Protein 6V4M (pdb70)

Sequence (163 aa):
WDNELSGIQNTSVSLAADYVYMRLATEGFVFGIRSSVRAPIRLCDAMFLMCDLFERKFHDRYIIAPLKNACLGISAKDMDMRMFFSSALDSVFSSGISWSRIVAMYAFAGSVALACARRQGRRQTVIAIPEWIMLYMRRAIAPWIHANGGWDSFIKFSQDVLNGNH

B-factor: mean 21.16, std 11.35, range [8.87, 99.44]

Foldseek 3Di:
DDDQLVVLLQQQLLLLQLQLQVLCVVVPNHPVPDPDRRHPPLLNVLLNVLLVCCVVPVCVPAQVQLVVLCPPAALVRDDLVSLLSSLCVPCVVHDDLSNVSNSSSNLNVSLNRNVVVVVVVRNNCSSVSRSVSCVPPVSVVCVVQPHVVVSSVVSCVVVVPDD

InterPro domains:
  IPR002475 Bcl2-like [PS50062] (88-155)
  IPR020726 Apoptosis regulator, Bcl-2, BH2 motif, conserved site [PS01258] (146-157)
  IPR026298 Bcl-2 family [PR01862] (88-100)
  IPR026298 Bcl-2 family [PR01862] (101-129)
  IPR026298 Bcl-2 family [PR01862] (130-154)
  IPR026298 Bcl-2 family [PTHR11256] (14-162)
  IPR026298 Bcl-2 family [cd06845] (20-159)
  IPR036834 Bcl-2-like superfamily [G3DSA:1.10.437.10] (8-192)
  IPR036834 Bcl-2-like superfamily [SSF56854] (11-161)
  IPR046371 Bcl-2, Bcl-2 homology region 1-3 [PF00452] (55-153)
  IPR046371 Bcl-2, Bcl-2 homology region 1-3 [SM00337] (52-153)

Radius of gyration: 14.79 Å; Cα contacts (8 Å, |Δi|>4): 168; chains: 1; bounding box: 36×37×33 Å

Nearest PDB structures (foldseek):
  6v4m-assembly1_A  TM=1.006E+00  e=7.763E-24  Trichuris suis
  4k5b-assembly1_D  TM=8.483E-01  e=5.745E-06  Bos taurus
  6yld-assembly1_A  TM=7.949E-01  e=3.720E-05  Trichoplax sp. H2
  5wdd-assembly1_A  TM=8.354E-01  e=1.067E-04  Gallus gallus
  8gsv-assembly1_S  TM=7.320E-01  e=1.565E-04  Homo sapiens

Organism: NCBI:txid68888

Secondary structure (DSSP, 8-state):
---HHHHHHHHHHHHHHHHHHHHHHHTT------SS--S-HHHHHHHHHHHHHHHHHSIIIIIHHHHHHTTT--GGG--HHHHHHHHHHHHTT---HHHHHHHHHHHHHHHHHHHHTT-HHHHHHHHHHHHHHHTTTHHHHHHHTTHHHHHHHHHHHHHHT--

Structure (mmCIF, N/CA/C/O backbone):
data_6V4M
#
_entry.id   6V4M
#
_cell.length_a   55.248
_cell.length_b   55.248
_cell.length_c   111.249
_cell.angle_alpha   90.000
_cell.angle_beta   90.000
_cell.angle_gamma   90.000
#
_symmetry.space_group_name_H-M   'P 41 21 2'
#
loop_
_entity.id
_entity.type
_entity.pdbx_description
1 polymer BCL-2
2 non-polymer 'CHLORIDE ION'
3 non-polymer 'SULFATE ION'
4 water water
#
loop_
_atom_site.group_PDB
_atom_site.id
_atom_site.type_symbol
_atom_site.label_atom_id
_atom_site.label_alt_id
_atom_site.label_comp_id
_atom_site.label_asym_id
_atom_site.label_entity_id
_atom_site.label_seq_id
_atom_site.pdbx_PDB_ins_code
_atom_site.Cartn_x
_atom_site.Cartn_y
_atom_site.Cartn_z
_atom_site.occupancy
_atom_site.B_iso_or_equiv
_atom_site.auth_seq_id
_atom_site.auth_comp_id
_atom_site.auth_asym_id
_atom_site.auth_atom_id
_atom_site.pdbx_PDB_model_num
ATOM 1 N N . TRP A 1 8 ? 16.614 1.285 53.377 1.00 50.49 6 TRP A N 1
ATOM 2 C CA . TRP A 1 8 ? 17.109 2.657 53.359 1.00 46.24 6 TRP A CA 1
ATOM 3 C C . TRP A 1 8 ? 18.080 2.877 52.205 1.00 39.60 6 TRP A C 1
ATOM 4 O O . TRP A 1 8 ? 19.123 2.232 52.123 1.00 41.15 6 TRP A O 1
ATOM 15 N N . ASP A 1 9 ? 17.731 3.799 51.316 1.00 34.94 7 ASP A N 1
ATOM 16 C CA . ASP A 1 9 ? 18.611 4.183 50.222 1.00 38.34 7 ASP A CA 1
ATOM 17 C C . ASP A 1 9 ? 19.448 5.368 50.686 1.00 34.93 7 ASP A C 1
ATOM 18 O O . ASP A 1 9 ? 18.918 6.449 50.956 1.00 41.27 7 ASP A O 1
ATOM 23 N N . ASN A 1 10 ? 20.747 5.146 50.822 1.00 22.09 8 ASN A N 1
ATOM 24 C CA . ASN A 1 10 ? 21.696 6.186 51.165 1.00 20.62 8 ASN A CA 1
ATOM 25 C C . ASN A 1 10 ? 22.845 6.113 50.167 1.00 18.39 8 ASN A C 1
ATOM 26 O O . ASN A 1 10 ? 22.918 5.200 49.336 1.00 16.95 8 ASN A O 1
ATOM 31 N N . GLU A 1 11 ? 23.761 7.081 50.240 1.00 18.25 9 GLU A N 1
ATOM 32 C CA . GLU A 1 11 ? 24.750 7.177 49.169 1.00 17.74 9 GLU A CA 1
ATOM 33 C C . GLU A 1 11 ? 25.729 6.009 49.177 1.00 17.47 9 GLU A C 1
ATOM 34 O O . GLU A 1 11 ? 26.234 5.633 48.116 1.00 15.87 9 GLU A O 1
ATOM 40 N N . LEU A 1 12 ? 26.014 5.422 50.345 1.00 15.07 10 LEU A N 1
ATOM 41 C CA . LEU A 1 12 ? 26.897 4.262 50.379 1.00 13.66 10 LEU A CA 1
ATOM 42 C C . LEU A 1 12 ? 26.210 3.023 49.830 1.00 17.93 10 LEU A C 1
ATOM 43 O O . LEU A 1 12 ? 26.814 2.272 49.060 1.00 15.50 10 LEU A O 1
ATOM 48 N N . SER A 1 13 ? 24.955 2.779 50.219 1.00 17.74 11 SER A N 1
ATOM 49 C CA . SER A 1 13 ? 24.235 1.649 49.641 1.00 20.36 11 SER A CA 1
ATOM 50 C C . SER A 1 13 ? 24.079 1.818 48.136 1.00 22.80 11 SER A C 1
ATOM 51 O O . SER A 1 13 ? 24.131 0.829 47.391 1.00 22.13 11 SER A O 1
ATOM 54 N N . GLY A 1 14 ? 23.913 3.061 47.673 1.00 19.24 12 GLY A N 1
ATOM 55 C CA . GLY A 1 14 ? 23.866 3.305 46.240 1.00 18.68 12 GLY A CA 1
ATOM 56 C C . GLY A 1 14 ? 25.168 2.941 45.555 1.00 18.05 12 GLY A C 1
ATOM 57 O O . GLY A 1 14 ? 25.172 2.288 44.506 1.00 16.46 12 GLY A O 1
ATOM 58 N N . ILE A 1 15 ? 26.293 3.366 46.138 1.00 16.17 13 ILE A N 1
ATOM 59 C CA . ILE A 1 15 ? 27.606 3.005 45.600 1.00 13.39 13 ILE A CA 1
ATOM 60 C C . ILE A 1 15 ? 27.764 1.490 45.558 1.00 19.50 13 ILE A C 1
ATOM 61 O O . ILE A 1 15 ? 28.265 0.926 44.573 1.00 14.68 13 ILE A O 1
ATOM 66 N N . GLN A 1 16 ? 27.331 0.803 46.622 1.00 17.05 14 GLN A N 1
ATOM 67 C CA . GLN A 1 16 ? 27.451 -0.656 46.666 1.00 18.60 14 GLN A CA 1
ATOM 68 C C . GLN A 1 16 ? 26.588 -1.322 45.595 1.00 15.22 14 GLN A C 1
ATOM 69 O O . GLN A 1 16 ? 27.042 -2.251 44.911 1.00 14.18 14 GLN A O 1
ATOM 72 N N . ASN A 1 17 ? 25.348 -0.859 45.415 1.00 14.87 15 ASN A N 1
ATOM 73 C CA . ASN A 1 17 ? 24.512 -1.436 44.362 1.00 18.80 15 ASN A CA 1
ATOM 74 C C . ASN A 1 17 ? 25.137 -1.220 42.989 1.00 18.33 15 ASN A C 1
ATOM 75 O O . ASN A 1 17 ? 25.134 -2.124 42.144 1.00 16.28 15 ASN A O 1
ATOM 80 N N . THR A 1 18 ? 25.688 -0.028 42.751 1.00 12.87 16 THR A N 1
ATOM 81 C CA . THR A 1 18 ? 26.333 0.235 41.472 1.00 14.98 16 THR A CA 1
ATOM 82 C C . THR A 1 18 ? 27.561 -0.648 41.289 1.00 14.52 16 THR A C 1
ATOM 83 O O . THR A 1 18 ? 27.796 -1.180 40.197 1.00 12.61 16 THR A O 1
ATOM 87 N N . SER A 1 19 ? 28.352 -0.824 42.350 1.00 12.09 17 SER A N 1
ATOM 88 C CA . SER A 1 19 ? 29.573 -1.613 42.234 1.00 11.30 17 SER A CA 1
ATOM 89 C C . SER A 1 19 ? 29.272 -3.051 41.853 1.00 13.17 17 SER A C 1
ATOM 90 O O . SER A 1 19 ? 30.007 -3.650 41.057 1.00 11.87 17 SER A O 1
ATOM 95 N N . VAL A 1 20 ? 28.215 -3.636 42.429 1.00 12.20 18 VAL A N 1
ATOM 96 C CA . VAL A 1 20 ? 27.948 -5.040 42.122 1.00 11.70 18 VAL A CA 1
ATOM 97 C C . VAL A 1 20 ? 27.254 -5.188 40.762 1.00 11.72 18 VAL A C 1
ATOM 98 O O . VAL A 1 20 ? 27.503 -6.171 40.054 1.00 11.67 18 VAL A O 1
ATOM 102 N N . SER A 1 21 ? 26.401 -4.232 40.369 1.00 10.82 19 SER A N 1
ATOM 103 C CA . SER A 1 21 ? 25.845 -4.235 39.012 1.00 11.35 19 SER A CA 1
ATOM 104 C C . SER A 1 21 ? 26.960 -4.167 37.988 1.00 12.60 19 SER A C 1
ATOM 105 O O . SER A 1 21 ? 26.973 -4.902 36.988 1.00 11.94 19 SER A O 1
ATOM 108 N N . LEU A 1 22 ? 27.910 -3.274 38.232 1.00 12.35 20 LEU A N 1
ATOM 109 C CA . LEU A 1 22 ? 29.048 -3.120 37.343 1.00 11.63 20 LEU A CA 1
ATOM 110 C C . LEU A 1 22 ? 29.911 -4.375 37.325 1.00 10.39 20 LEU A C 1
ATOM 111 O O . LEU A 1 22 ? 30.421 -4.767 36.265 1.00 11.47 20 LEU A O 1
ATOM 116 N N . ALA A 1 23 ? 30.100 -5.009 38.490 1.00 10.14 21 ALA A N 1
ATOM 117 C CA . ALA A 1 23 ? 30.906 -6.220 38.544 1.00 9.89 21 ALA A CA 1
ATOM 118 C C . ALA A 1 23 ? 30.255 -7.340 37.747 1.00 10.84 21 ALA A C 1
ATOM 119 O O . ALA A 1 23 ? 30.945 -8.095 37.049 1.00 11.20 21 ALA A O 1
ATOM 121 N N . ALA A 1 24 ? 28.925 -7.449 37.824 1.00 9.77 22 ALA A N 1
ATOM 1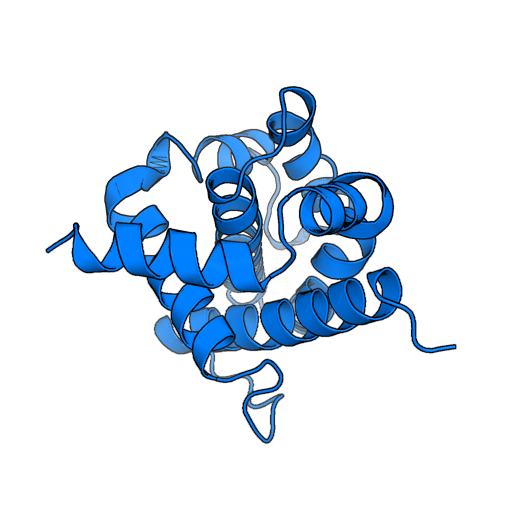22 C CA . ALA A 1 24 ? 28.225 -8.441 37.009 1.00 10.72 22 ALA A CA 1
ATOM 123 C C . ALA A 1 24 ? 28.389 -8.143 35.523 1.00 12.52 22 ALA A C 1
ATOM 124 O O . ALA A 1 24 ? 28.768 -9.029 34.754 1.00 11.82 22 ALA A O 1
ATOM 126 N N . ASP A 1 25 ? 28.108 -6.900 35.099 1.00 9.92 23 ASP A N 1
ATOM 127 C CA . ASP A 1 25 ? 28.304 -6.545 33.691 1.00 10.27 23 ASP A CA 1
ATOM 128 C C . ASP A 1 25 ? 29.720 -6.879 33.249 1.00 11.71 23 ASP A C 1
ATOM 129 O O . ASP A 1 25 ? 29.927 -7.514 32.206 1.00 11.22 23 ASP A O 1
ATOM 134 N N . TYR A 1 26 ? 30.720 -6.451 34.029 1.00 10.86 24 TYR A N 1
ATOM 135 C CA . TYR A 1 26 ? 32.091 -6.594 33.553 1.00 10.36 24 TYR A CA 1
ATOM 136 C C . TYR A 1 26 ? 32.492 -8.068 33.456 1.00 10.91 24 TYR A C 1
ATOM 137 O O . TYR A 1 26 ? 33.091 -8.493 32.457 1.00 10.52 24 TYR A O 1
ATOM 146 N N . VAL A 1 27 ? 32.163 -8.870 34.473 1.00 9.72 25 VAL A N 1
ATOM 147 C CA . VAL A 1 27 ? 32.554 -10.281 34.444 1.00 10.89 25 VAL A CA 1
ATOM 148 C C . VAL A 1 27 ? 31.969 -10.970 33.210 1.00 11.88 25 VAL A C 1
ATOM 149 O O . VAL A 1 27 ? 32.683 -11.656 32.465 1.00 13.39 25 VAL A O 1
ATOM 153 N N . TYR A 1 28 ? 30.676 -10.743 32.932 1.00 9.93 26 TYR A N 1
ATOM 154 C CA . TYR A 1 28 ? 30.056 -11.421 31.793 1.00 12.06 26 TYR A CA 1
ATOM 155 C C . TYR A 1 28 ? 30.536 -10.869 30.452 1.00 11.90 26 TYR A C 1
ATOM 156 O O . TYR A 1 28 ? 30.692 -11.641 29.498 1.00 11.36 26 TYR A O 1
ATOM 165 N N . MET A 1 29 ? 30.836 -9.568 30.373 1.00 11.66 27 MET A N 1
ATOM 166 C CA . MET A 1 29 ? 31.419 -9.022 29.148 1.00 11.06 27 MET A CA 1
ATOM 167 C C . MET A 1 29 ? 32.806 -9.592 28.898 1.00 11.16 27 MET A C 1
ATOM 168 O O . MET A 1 29 ? 33.120 -10.011 27.776 1.00 12.58 27 MET A O 1
ATOM 173 N N . ARG A 1 30 ? 33.661 -9.583 29.926 1.00 10.93 28 ARG A N 1
ATOM 174 C CA . ARG A 1 30 ? 35.001 -10.149 29.784 1.00 10.60 28 ARG A CA 1
ATOM 175 C C . ARG A 1 30 ? 34.938 -11.605 29.351 1.00 11.15 28 ARG A C 1
ATOM 176 O O . ARG A 1 30 ? 35.693 -12.040 28.471 1.00 12.11 28 ARG A O 1
ATOM 184 N N . LEU A 1 31 ? 34.057 -12.386 29.982 1.00 11.08 29 LEU A N 1
ATOM 185 C CA . LEU A 1 31 ? 33.918 -13.783 29.588 1.00 11.73 29 LEU A CA 1
ATOM 186 C C . LEU A 1 31 ? 33.544 -13.897 28.116 1.00 12.67 29 LEU A C 1
ATOM 187 O O . LEU A 1 31 ? 34.085 -14.744 27.392 1.00 14.79 29 LEU A O 1
ATOM 192 N N . ALA A 1 32 ? 32.628 -13.037 27.656 1.00 12.21 30 ALA A N 1
ATOM 193 C CA . ALA A 1 32 ? 32.203 -13.065 26.260 1.00 13.30 30 ALA A CA 1
ATOM 194 C C . ALA A 1 32 ? 33.343 -12.756 25.293 1.00 14.35 30 ALA A C 1
ATOM 195 O O . ALA A 1 32 ? 33.345 -13.275 24.167 1.00 16.48 30 ALA A O 1
ATOM 197 N N . THR A 1 33 ? 34.313 -11.920 25.689 1.00 12.89 31 THR A N 1
ATOM 198 C CA . THR A 1 33 ? 35.413 -11.611 24.772 1.00 13.94 31 THR A CA 1
ATOM 199 C C . THR A 1 33 ? 36.241 -12.841 24.441 1.00 18.09 31 THR A C 1
ATOM 200 O O . THR A 1 33 ? 36.960 -12.841 23.432 1.00 20.23 31 THR A O 1
ATOM 204 N N . GLU A 1 34 ? 36.175 -13.877 25.273 1.00 17.55 32 GLU A N 1
ATOM 205 C CA . GLU A 1 34 ? 36.886 -15.119 25.011 1.00 19.39 32 GLU A CA 1
ATOM 206 C C . GLU A 1 34 ? 35.938 -16.245 24.612 1.00 23.18 32 GLU A C 1
ATOM 207 O O . GLU A 1 34 ? 36.356 -17.408 24.545 1.00 28.43 32 GLU A O 1
ATOM 213 N N . GLY A 1 35 ? 34.681 -15.924 24.322 1.00 19.23 33 GLY A N 1
ATOM 214 C CA . GLY A 1 35 ? 33.749 -16.908 23.817 1.00 26.25 33 GLY A CA 1
ATOM 215 C C . GLY A 1 35 ? 32.929 -17.638 24.861 1.00 26.02 33 GLY A C 1
ATOM 216 O O . GLY A 1 35 ? 32.117 -18.501 24.489 1.00 26.78 33 GLY A O 1
ATOM 217 N N . PHE A 1 36 ? 33.118 -17.334 26.145 1.00 18.78 34 PHE A N 1
ATOM 218 C CA . PHE A 1 36 ? 32.285 -17.879 27.218 1.00 18.17 34 PHE A CA 1
ATOM 219 C C . PHE A 1 36 ? 31.066 -16.980 27.356 1.00 17.35 34 PHE A C 1
ATOM 220 O O . PHE A 1 36 ? 31.134 -15.910 27.958 1.00 19.18 34 PHE A O 1
ATOM 228 N N . VAL A 1 37 ? 29.950 -17.416 26.799 1.00 15.21 35 VAL A N 1
ATOM 229 C CA . VAL A 1 37 ? 28.729 -16.628 26.751 1.00 14.47 35 VAL A CA 1
ATOM 230 C C . VAL A 1 37 ? 27.762 -17.231 27.762 1.00 14.55 35 VAL A C 1
ATOM 231 O O . VAL A 1 37 ? 27.044 -18.186 27.450 1.00 17.25 35 VAL A O 1
ATOM 235 N N . PHE A 1 38 ? 27.747 -16.673 28.977 1.00 16.70 36 PHE A N 1
ATOM 236 C CA . PHE A 1 38 ? 26.956 -17.258 30.060 1.00 15.15 36 PHE A CA 1
ATOM 237 C C . PHE A 1 38 ? 25.471 -16.938 29.947 1.00 20.19 36 PHE A C 1
ATOM 238 O O . PHE A 1 38 ? 24.640 -17.719 30.422 1.00 20.27 36 PHE A O 1
ATOM 246 N N . GLY A 1 39 ? 25.114 -15.815 29.328 1.00 17.51 37 GLY A N 1
ATOM 247 C CA . GLY A 1 39 ? 23.715 -15.465 29.178 1.00 15.98 37 GLY A CA 1
ATOM 248 C C . GLY A 1 39 ? 22.981 -15.236 30.483 1.00 18.34 37 GLY A C 1
ATOM 249 O O . GLY A 1 39 ? 21.778 -15.495 30.563 1.00 26.20 37 GLY A O 1
ATOM 250 N N . ILE A 1 40 ? 23.677 -14.754 31.509 1.00 18.43 38 ILE A N 1
ATOM 251 C CA . ILE A 1 40 ? 23.044 -14.560 32.813 1.00 15.86 38 ILE A CA 1
ATOM 252 C C . ILE A 1 40 ? 22.141 -13.331 32.800 1.00 24.43 38 ILE A C 1
ATOM 253 O O . ILE A 1 40 ? 21.049 -13.340 33.385 1.00 28.80 38 ILE A O 1
ATOM 258 N N . ARG A 1 41 ? 22.569 -12.264 32.133 1.00 17.54 39 ARG A N 1
ATOM 259 C CA . ARG A 1 41 ? 21.868 -10.985 32.170 1.00 15.24 39 ARG A CA 1
ATOM 260 C C . ARG A 1 41 ? 20.851 -10.877 31.047 1.00 18.06 39 ARG A C 1
ATOM 261 O O . ARG A 1 41 ? 21.069 -11.391 29.946 1.00 18.42 39 ARG A O 1
ATOM 269 N N . SER A 1 42 ? 19.732 -10.208 31.340 1.00 22.52 40 SER A N 1
ATOM 270 C CA . SER A 1 42 ? 18.759 -9.833 30.323 1.00 24.95 40 SER A CA 1
ATOM 271 C C . SER A 1 42 ? 19.018 -8.453 29.754 1.00 25.88 40 SER A C 1
ATOM 272 O O . SER A 1 42 ? 18.540 -8.150 28.655 1.00 32.91 40 SER A O 1
ATOM 275 N N . SER A 1 43 ? 19.748 -7.615 30.480 1.00 20.98 41 SER A N 1
ATOM 276 C CA . SER A 1 43 ? 20.105 -6.285 30.014 1.00 23.36 41 SER A CA 1
ATOM 277 C C . SER A 1 43 ? 21.348 -5.853 30.775 1.00 19.22 41 SER A C 1
ATOM 278 O O . SER A 1 43 ? 21.788 -6.520 31.715 1.00 22.58 41 SER A O 1
ATOM 281 N N . VAL A 1 44 ? 21.919 -4.728 30.350 1.00 20.10 42 VAL A N 1
ATOM 282 C CA . VAL A 1 44 ? 23.040 -4.157 31.078 1.00 17.14 42 VAL A CA 1
ATOM 283 C C . VAL A 1 44 ? 22.553 -3.723 32.454 1.00 20.12 42 VAL A C 1
ATOM 284 O O . VAL A 1 44 ? 21.522 -3.051 32.579 1.00 21.67 42 VAL A O 1
ATOM 288 N N . ARG A 1 45 ? 23.273 -4.127 33.497 1.00 14.66 43 ARG A N 1
ATOM 289 C CA . ARG A 1 45 ? 22.787 -3.886 34.853 1.00 15.95 43 ARG A CA 1
ATOM 290 C C . ARG A 1 45 ? 23.218 -2.540 35.420 1.00 16.22 43 ARG A C 1
ATOM 291 O O . ARG A 1 45 ? 22.426 -1.880 36.101 1.00 20.54 43 ARG A O 1
ATOM 299 N N . ALA A 1 46 ? 24.444 -2.122 35.157 1.00 13.23 44 ALA A N 1
ATOM 300 C CA . ALA A 1 46 ? 24.933 -0.826 35.593 1.00 14.36 44 ALA A CA 1
ATOM 301 C C . ALA A 1 46 ? 24.534 0.238 34.578 1.00 16.06 44 ALA A C 1
ATOM 302 O O . ALA A 1 46 ? 24.130 -0.085 33.456 1.00 17.03 44 ALA A O 1
ATOM 304 N N . PRO A 1 47 ? 24.615 1.516 34.946 1.00 15.68 45 PRO A N 1
ATOM 305 C CA . PRO A 1 47 ? 24.427 2.572 33.943 1.00 18.41 45 PRO A CA 1
ATOM 306 C C . PRO A 1 47 ? 25.357 2.343 32.761 1.00 18.72 45 PRO A C 1
ATOM 307 O O . PRO A 1 47 ? 26.525 1.990 32.938 1.00 17.22 45 PRO A O 1
ATOM 311 N N . ILE A 1 48 ? 24.821 2.546 31.552 1.00 17.45 46 ILE A N 1
ATOM 312 C CA . ILE A 1 48 ? 25.537 2.203 30.322 1.00 17.57 46 ILE A CA 1
ATOM 313 C C . ILE A 1 48 ? 26.894 2.899 30.263 1.00 18.29 46 ILE A C 1
ATOM 314 O O . ILE A 1 48 ? 27.915 2.280 29.941 1.00 16.40 46 ILE A O 1
ATOM 319 N N . ARG A 1 49 ? 26.928 4.197 30.575 1.00 19.51 47 ARG A N 1
ATOM 320 C CA . ARG A 1 49 ? 28.182 4.946 30.483 1.00 19.21 47 ARG A CA 1
ATOM 321 C C . ARG A 1 49 ? 29.240 4.378 31.425 1.00 19.88 47 ARG A C 1
ATOM 322 O O . ARG A 1 49 ? 30.425 4.289 31.074 1.00 17.00 47 ARG A O 1
ATOM 330 N N . LEU A 1 50 ? 28.828 3.986 32.628 1.00 14.87 48 LEU A N 1
ATOM 331 C CA . LEU A 1 50 ? 29.760 3.400 33.582 1.00 11.53 48 LEU A CA 1
ATOM 332 C C . LEU A 1 50 ? 30.207 2.014 33.140 1.00 14.49 48 LEU A C 1
ATOM 333 O O . LEU A 1 50 ? 31.386 1.657 33.280 1.00 13.12 48 LEU A O 1
ATOM 338 N N . CYS A 1 51 ? 29.273 1.222 32.610 1.00 13.52 49 CYS A N 1
ATOM 339 C CA . CYS A 1 51 ? 29.619 -0.090 32.082 1.00 12.82 49 CYS A CA 1
ATOM 340 C C . CYS A 1 51 ? 30.648 0.035 30.963 1.00 15.54 49 CYS A C 1
ATOM 341 O O . CYS A 1 51 ? 31.665 -0.678 30.949 1.00 12.68 49 CYS A O 1
ATOM 344 N N . ASP A 1 52 ? 30.396 0.944 30.012 1.00 12.54 50 ASP A N 1
ATOM 345 C CA . ASP A 1 52 ? 31.367 1.224 28.955 1.00 12.79 50 ASP A CA 1
ATOM 346 C C . ASP A 1 52 ? 32.720 1.577 29.556 1.00 13.25 50 ASP A C 1
ATOM 347 O O . ASP A 1 52 ? 33.756 1.026 29.165 1.00 13.40 50 ASP A O 1
ATOM 352 N N . ALA A 1 53 ? 32.716 2.523 30.500 1.00 14.95 51 ALA A N 1
ATOM 353 C CA . ALA A 1 53 ? 33.956 3.024 31.086 1.00 13.05 51 ALA A CA 1
ATOM 354 C C . ALA A 1 53 ? 34.773 1.899 31.705 1.00 12.63 51 ALA A C 1
ATOM 355 O O . ALA A 1 53 ? 35.971 1.771 31.431 1.00 12.23 51 ALA A O 1
ATOM 357 N N . MET A 1 54 ? 34.147 1.070 32.548 1.00 11.29 52 MET A N 1
ATOM 358 C CA . MET A 1 54 ? 34.927 0.034 33.218 1.00 12.60 52 MET A CA 1
ATOM 359 C C . MET A 1 54 ? 35.438 -1.001 32.221 1.00 10.16 52 MET A C 1
ATOM 360 O O . MET A 1 54 ? 36.587 -1.440 32.317 1.00 12.30 52 MET A O 1
ATOM 365 N N . PHE A 1 55 ? 34.606 -1.408 31.257 1.00 11.90 53 PHE A N 1
ATOM 366 C CA . PHE A 1 55 ? 35.057 -2.419 30.309 1.00 11.79 53 PHE A CA 1
ATOM 367 C C . PHE A 1 55 ? 36.247 -1.911 29.514 1.00 11.27 53 PHE A C 1
ATOM 368 O O . PHE A 1 55 ? 37.251 -2.616 29.334 1.00 12.90 53 PHE A O 1
ATOM 376 N N . LEU A 1 56 ? 36.156 -0.672 29.042 1.00 11.69 54 LEU A N 1
ATOM 377 C CA . LEU A 1 56 ? 37.216 -0.137 28.202 1.00 12.45 54 LEU A CA 1
ATOM 378 C C . LEU A 1 56 ? 38.480 0.143 29.006 1.00 13.23 54 LEU A C 1
ATOM 379 O O . LEU A 1 56 ? 39.594 -0.036 28.495 1.00 13.81 54 LEU A O 1
ATOM 384 N N . MET A 1 57 ? 38.339 0.573 30.261 1.00 12.92 55 MET A N 1
ATOM 385 C CA . MET A 1 57 ? 39.520 0.771 31.097 1.00 12.84 55 MET A CA 1
ATOM 386 C C . MET A 1 57 ? 40.205 -0.552 31.416 1.00 12.51 55 MET A C 1
ATOM 387 O O . MET A 1 57 ? 41.439 -0.649 31.359 1.00 12.59 55 MET A O 1
ATOM 392 N N . CYS A 1 58 ? 39.423 -1.576 31.760 1.00 12.41 56 CYS A N 1
ATOM 393 C CA . CYS A 1 58 ? 40.015 -2.887 32.003 1.00 12.63 56 CYS A CA 1
ATOM 394 C C . CYS A 1 58 ? 40.737 -3.398 30.764 1.00 12.76 56 CYS A C 1
ATOM 395 O O . CYS A 1 58 ? 41.834 -3.959 30.865 1.00 14.15 56 CYS A O 1
ATOM 398 N N . ASP A 1 59 ? 40.151 -3.199 29.578 1.00 13.77 57 ASP A N 1
ATOM 399 C CA . ASP A 1 59 ? 40.815 -3.638 28.356 1.00 16.03 57 ASP A CA 1
ATOM 400 C C . ASP A 1 59 ? 42.135 -2.903 28.150 1.00 17.13 57 ASP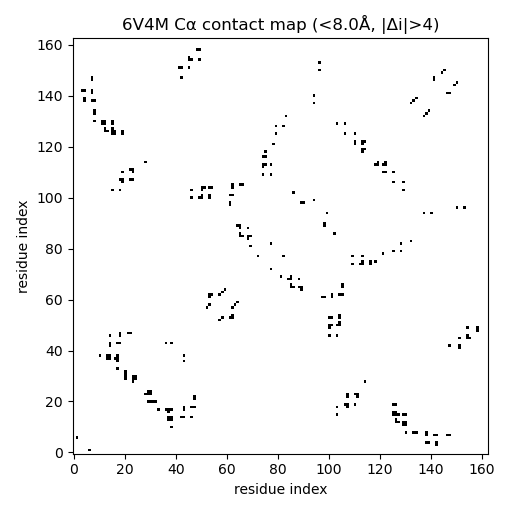 A C 1
ATOM 401 O O . ASP A 1 59 ? 43.156 -3.515 27.820 1.00 16.32 57 ASP A O 1
ATOM 406 N N . LEU A 1 60 ? 42.127 -1.580 28.329 1.00 13.38 58 LEU A N 1
ATOM 407 C CA . LEU A 1 60 ? 43.348 -0.799 28.182 1.00 17.09 58 LEU A CA 1
ATOM 408 C C . LEU A 1 60 ? 44.415 -1.258 29.166 1.00 15.06 58 LEU A C 1
ATOM 409 O O . LEU A 1 60 ? 45.584 -1.392 28.801 1.00 17.51 58 LEU A O 1
ATOM 414 N N . PHE A 1 61 ? 44.025 -1.538 30.414 1.00 14.51 59 PHE A N 1
ATOM 415 C CA . PHE A 1 61 ? 45.011 -1.956 31.406 1.00 16.94 59 PHE A CA 1
ATOM 416 C C . PHE A 1 61 ? 45.601 -3.316 31.048 1.00 18.09 59 PHE A C 1
ATOM 417 O O . PHE A 1 61 ? 46.815 -3.522 31.162 1.00 16.93 59 PHE A O 1
ATOM 425 N N . GLU A 1 62 ? 44.761 -4.248 30.590 1.00 15.71 60 GLU A N 1
ATOM 426 C CA . GLU A 1 62 ? 45.259 -5.556 30.181 1.00 19.48 60 GLU A CA 1
ATOM 427 C C . GLU A 1 62 ? 46.264 -5.435 29.042 1.00 24.18 60 GLU A C 1
ATOM 428 O O . GLU A 1 62 ? 47.279 -6.143 29.019 1.00 25.22 60 GLU A O 1
ATOM 434 N N . ARG A 1 63 ? 46.008 -4.531 28.097 1.00 19.88 61 ARG A N 1
ATOM 435 C CA . ARG A 1 63 ? 46.812 -4.406 26.886 1.00 18.41 61 ARG A CA 1
ATOM 436 C C . ARG A 1 63 ? 48.061 -3.560 27.088 1.00 20.24 61 ARG A C 1
ATOM 437 O O . ARG A 1 63 ? 49.105 -3.846 26.492 1.00 27.53 61 ARG A O 1
ATOM 445 N N . LYS A 1 64 ? 47.982 -2.517 27.907 1.00 20.32 62 LYS A N 1
ATOM 446 C CA . LYS A 1 64 ? 49.033 -1.514 27.958 1.00 20.43 62 LYS A CA 1
ATOM 447 C C . LYS A 1 64 ? 49.625 -1.268 29.339 1.00 19.34 62 LYS A C 1
ATOM 448 O O . LYS A 1 64 ? 50.692 -0.653 29.424 1.00 24.95 62 LYS A O 1
ATOM 452 N N . PHE A 1 65 ? 48.979 -1.711 30.414 1.00 19.17 63 PHE A N 1
ATOM 453 C CA . PHE A 1 65 ? 49.495 -1.476 31.759 1.00 19.45 63 PHE A CA 1
ATOM 454 C C . PHE A 1 65 ? 49.468 -2.756 32.586 1.00 18.99 63 PHE A C 1
ATOM 455 O O . PHE A 1 65 ? 49.230 -2.714 33.798 1.00 18.09 63 PHE A O 1
ATOM 463 N N . HIS A 1 66 ? 49.722 -3.905 31.955 1.00 22.04 64 HIS A N 1
ATOM 464 C CA . HIS A 1 66 ? 49.479 -5.167 32.643 1.00 24.16 64 HIS A CA 1
ATOM 465 C C . HIS A 1 66 ? 50.431 -5.355 33.816 1.00 22.79 64 HIS A C 1
ATOM 466 O O . HIS A 1 66 ? 50.006 -5.726 34.916 1.00 21.55 64 HIS A O 1
ATOM 473 N N . ASP A 1 67 ? 51.719 -5.103 33.621 1.00 22.58 65 ASP A N 1
ATOM 474 C CA . ASP A 1 67 ? 52.631 -5.423 34.713 1.00 24.21 65 ASP A CA 1
ATOM 475 C C . ASP A 1 67 ? 52.555 -4.415 35.854 1.00 23.80 65 ASP A C 1
ATOM 476 O O . ASP A 1 67 ? 52.865 -4.768 36.993 1.00 22.46 65 ASP A O 1
ATOM 481 N N . ARG A 1 68 ? 52.100 -3.191 35.597 1.00 23.59 66 ARG A N 1
ATOM 482 C CA . ARG A 1 68 ? 51.931 -2.238 36.688 1.00 25.52 66 ARG A CA 1
ATOM 483 C C . ARG A 1 68 ? 50.703 -2.565 37.532 1.00 23.32 66 ARG A C 1
ATOM 484 O O . ARG A 1 68 ? 50.747 -2.478 38.768 1.00 26.16 66 ARG A O 1
ATOM 492 N N . TYR A 1 69 ? 49.601 -2.961 36.899 1.00 17.28 67 TYR A N 1
ATOM 493 C CA . TYR A 1 69 ? 48.340 -3.038 37.624 1.00 18.23 67 TYR A CA 1
ATOM 494 C C . TYR A 1 69 ? 47.788 -4.437 37.802 1.00 23.22 67 TYR A C 1
ATOM 495 O O . TYR A 1 69 ? 47.186 -4.712 38.848 1.00 21.00 67 TYR A O 1
ATOM 504 N N . ILE A 1 70 ? 47.979 -5.329 36.837 1.00 18.29 68 ILE A N 1
ATOM 505 C CA A ILE A 1 70 ? 47.370 -6.649 36.898 0.67 21.26 68 ILE A CA 1
ATOM 506 C CA B ILE A 1 70 ? 47.377 -6.660 36.861 0.33 20.60 68 ILE A CA 1
ATOM 507 C C . ILE A 1 70 ? 48.358 -7.718 37.353 1.00 19.36 68 ILE A C 1
ATOM 508 O O . ILE A 1 70 ? 48.006 -8.575 38.162 1.0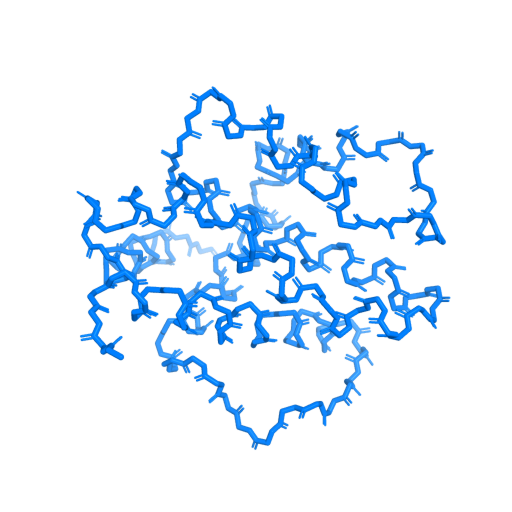0 19.27 68 ILE A O 1
ATOM 517 N N . ALA A 1 71 ? 49.593 -7.683 36.864 1.00 17.38 69 ALA A N 1
ATOM 518 C CA . ALA A 1 71 ? 50.590 -8.657 37.315 1.00 15.32 69 ALA A CA 1
ATOM 519 C C . ALA A 1 71 ? 50.722 -8.750 38.833 1.00 17.28 69 ALA A C 1
ATOM 520 O O . ALA A 1 71 ? 50.872 -9.878 39.335 1.00 18.75 69 ALA A O 1
ATOM 522 N N . PRO A 1 72 ? 50.699 -7.658 39.610 1.00 16.87 70 PRO A N 1
ATOM 523 C CA . PRO A 1 72 ? 50.828 -7.830 41.070 1.00 17.61 70 PRO A CA 1
ATOM 524 C C . PRO A 1 72 ? 49.731 -8.690 41.670 1.00 18.88 70 PRO A C 1
ATOM 525 O O . PRO A 1 72 ? 49.998 -9.468 42.596 1.00 17.83 70 PRO A O 1
ATOM 529 N N . LEU A 1 73 ? 48.501 -8.574 41.161 1.00 16.27 71 LEU A N 1
ATOM 530 C CA . LEU A 1 73 ? 47.406 -9.393 41.675 1.00 12.91 71 LEU A CA 1
ATOM 531 C C . LEU A 1 73 ? 47.550 -10.846 41.235 1.00 14.96 71 LEU A C 1
ATOM 532 O O . LEU A 1 73 ? 47.348 -11.768 42.034 1.00 15.64 71 LEU A O 1
ATOM 537 N N . LYS A 1 74 ? 47.916 -11.076 39.971 1.00 14.57 72 LYS A N 1
ATOM 538 C CA . LYS A 1 74 ? 48.182 -12.440 39.531 1.00 15.37 72 LYS A CA 1
ATOM 539 C C . LYS A 1 74 ? 49.348 -13.050 40.296 1.00 19.93 72 LYS A C 1
ATOM 540 O O . LYS A 1 74 ? 49.301 -14.221 40.687 1.00 18.90 72 LYS A O 1
ATOM 546 N N . ASN A 1 75 ? 50.410 -12.272 40.511 1.00 16.74 73 ASN A N 1
ATOM 547 C CA . ASN A 1 75 ? 51.573 -12.826 41.185 1.00 16.38 73 ASN A CA 1
ATOM 548 C C . ASN A 1 75 ? 51.246 -13.200 42.622 1.00 16.22 73 ASN A C 1
ATOM 549 O O . ASN A 1 75 ? 51.775 -14.193 43.133 1.00 17.47 73 ASN A O 1
ATOM 554 N N . ALA A 1 76 ? 50.367 -12.434 43.276 1.00 18.68 74 ALA A N 1
ATOM 555 C CA . ALA A 1 76 ? 49.936 -12.803 44.619 1.00 17.95 74 ALA A CA 1
ATOM 556 C C . ALA A 1 76 ? 49.274 -14.178 44.655 1.00 19.32 74 ALA A C 1
ATOM 557 O O . ALA A 1 76 ? 49.258 -14.821 45.713 1.00 20.86 74 ALA A O 1
ATOM 559 N N . CYS A 1 77 ? 48.749 -14.654 43.522 1.00 15.12 75 CYS A N 1
ATOM 560 C CA . CYS A 1 77 ? 48.055 -15.932 43.449 1.00 16.11 75 CYS A CA 1
ATOM 561 C C . CYS A 1 77 ? 48.891 -17.045 42.842 1.00 16.70 75 CYS A C 1
ATOM 562 O O . CYS A 1 77 ? 48.343 -18.109 42.548 1.00 18.88 75 CYS A O 1
ATOM 565 N N . LEU A 1 78 ? 50.197 -16.836 42.650 1.00 17.36 76 LEU A N 1
ATOM 566 C CA . LEU A 1 78 ? 51.010 -17.847 41.986 1.00 18.63 76 LEU A CA 1
ATOM 567 C C . LEU A 1 78 ? 50.956 -19.157 42.755 1.00 21.15 76 LEU A C 1
ATOM 568 O O . LEU A 1 78 ? 51.118 -19.180 43.980 1.00 24.75 76 LEU A O 1
ATOM 573 N N . GLY A 1 79 ? 50.718 -20.244 42.035 1.00 24.49 77 GLY A N 1
ATOM 574 C CA . GLY A 1 79 ? 50.643 -21.550 42.647 1.00 29.25 77 GLY A CA 1
ATOM 575 C C . GLY A 1 79 ? 49.281 -21.930 43.175 1.00 34.04 77 GLY A C 1
ATOM 576 O O . GLY A 1 79 ? 49.185 -22.886 43.955 1.00 42.43 77 GLY A O 1
ATOM 577 N N . ILE A 1 80 ? 48.231 -21.202 42.801 1.00 23.29 78 ILE A N 1
ATOM 578 C CA . ILE A 1 80 ? 46.854 -21.563 43.115 1.00 18.60 78 ILE A CA 1
ATOM 579 C C . ILE A 1 80 ? 46.169 -21.959 41.816 1.00 20.79 78 ILE A C 1
ATOM 580 O O . ILE A 1 80 ? 46.033 -21.138 40.900 1.00 25.30 78 ILE A O 1
ATOM 585 N N . SER A 1 81 ? 45.743 -23.217 41.736 1.00 24.01 79 SER A N 1
ATOM 586 C CA .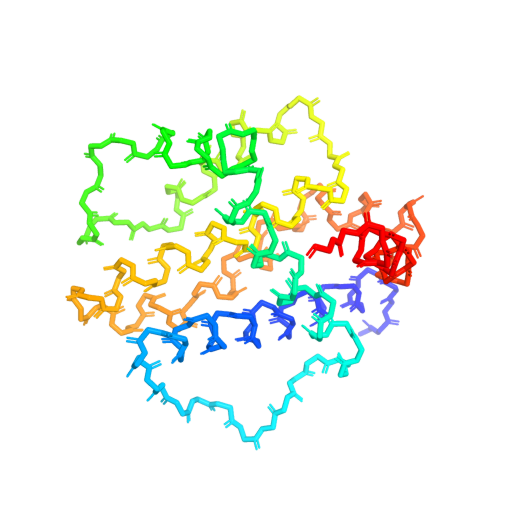 SER A 1 81 ? 45.050 -23.693 40.550 1.00 29.79 79 SER A CA 1
ATOM 587 C C . SER A 1 81 ? 43.660 -23.079 40.462 1.00 30.02 79 SER A C 1
ATOM 588 O O . SER A 1 81 ? 43.070 -22.662 41.463 1.00 26.29 79 SER A O 1
ATOM 591 N N . ALA A 1 82 ? 43.130 -23.028 39.236 1.00 30.65 80 ALA A N 1
ATOM 592 C CA . ALA A 1 82 ? 41.771 -22.528 39.068 1.00 32.53 80 ALA A CA 1
ATOM 593 C C . ALA A 1 82 ? 40.779 -23.332 39.897 1.00 31.07 80 ALA A C 1
ATOM 594 O O . ALA A 1 82 ? 39.786 -22.779 40.384 1.00 33.69 80 ALA A O 1
ATOM 596 N N . LYS A 1 83 ? 41.054 -24.622 40.117 1.00 29.93 81 LYS A N 1
ATOM 597 C CA . LYS A 1 83 ? 40.157 -25.446 40.920 1.00 29.06 81 LYS A CA 1
ATOM 598 C C . LYS A 1 83 ? 40.085 -25.006 42.376 1.00 32.04 81 LYS A C 1
ATOM 599 O O . LYS A 1 83 ? 39.078 -25.278 43.037 1.00 34.68 81 LYS A O 1
ATOM 600 N N . ASP A 1 84 ? 41.118 -24.327 42.890 1.00 30.06 82 ASP A N 1
ATOM 601 C CA . ASP A 1 84 ? 41.174 -23.920 44.291 1.00 23.76 82 ASP A CA 1
ATOM 602 C C . ASP A 1 84 ? 40.930 -22.434 44.515 1.00 22.47 82 ASP A C 1
ATOM 603 O O . ASP A 1 84 ? 40.891 -21.998 45.671 1.00 27.83 82 ASP A O 1
ATOM 608 N N . MET A 1 85 ? 40.793 -21.649 43.454 1.00 22.33 83 MET A N 1
ATOM 609 C CA . MET A 1 85 ? 40.543 -20.222 43.600 1.00 20.99 83 MET A CA 1
ATOM 610 C C . MET A 1 85 ? 39.232 -19.979 44.332 1.00 25.74 83 MET A C 1
ATOM 611 O O . MET A 1 85 ? 38.192 -20.539 43.972 1.00 27.78 83 MET A O 1
ATOM 616 N N . ASP A 1 86 ? 39.278 -19.136 45.363 1.00 23.48 84 ASP A N 1
ATOM 617 C CA . ASP A 1 86 ? 38.097 -18.849 46.157 1.00 23.21 84 ASP A CA 1
ATOM 618 C C . ASP A 1 86 ? 38.123 -17.394 46.599 1.00 21.89 84 ASP A C 1
ATOM 619 O O . ASP A 1 86 ? 39.046 -16.634 46.279 1.00 20.84 84 ASP A O 1
ATOM 624 N N . MET A 1 87 ? 37.079 -17.002 47.329 1.00 20.00 85 MET A N 1
ATOM 625 C CA . MET A 1 87 ? 36.946 -15.603 47.710 1.00 19.92 85 MET A CA 1
ATOM 626 C C . MET A 1 87 ? 38.050 -15.178 48.668 1.00 20.50 85 MET A C 1
ATOM 627 O O . MET A 1 87 ? 38.502 -14.028 48.614 1.00 19.33 85 MET A O 1
ATOM 632 N N . ARG A 1 88 ? 38.504 -16.089 49.531 1.00 18.32 86 ARG A N 1
ATOM 633 C CA . ARG A 1 88 ? 39.601 -15.774 50.445 1.00 21.92 86 ARG A CA 1
ATOM 634 C C . ARG A 1 88 ? 40.870 -15.417 49.676 1.00 21.52 86 ARG A C 1
ATOM 635 O O . ARG A 1 88 ? 41.544 -14.426 49.994 1.00 19.78 86 ARG A O 1
ATOM 643 N N . MET A 1 89 ? 41.214 -16.223 48.665 1.00 20.05 87 MET A N 1
ATOM 644 C CA . MET A 1 89 ? 42.333 -15.905 47.775 1.00 21.24 87 MET A CA 1
ATOM 645 C C . MET A 1 89 ? 42.155 -14.535 47.148 1.00 15.95 87 MET A C 1
ATOM 646 O O . MET A 1 89 ? 43.094 -13.729 47.092 1.00 16.72 87 MET A O 1
ATOM 651 N N . PHE A 1 90 ? 40.953 -14.281 46.625 1.00 15.87 88 PHE A N 1
ATOM 652 C CA . PHE A 1 90 ? 40.654 -13.018 45.965 1.00 15.74 88 PHE A CA 1
ATOM 653 C C . PHE A 1 90 ? 40.878 -11.843 46.914 1.00 13.34 88 PHE A C 1
ATOM 654 O O . PHE A 1 90 ? 41.542 -10.867 46.554 1.00 13.96 88 PHE A O 1
ATOM 662 N N . PHE A 1 91 ? 40.348 -11.939 48.142 1.00 14.87 89 PHE A N 1
ATOM 663 C CA . PHE A 1 91 ? 40.537 -10.877 49.130 1.00 12.74 89 PHE A CA 1
ATOM 664 C C . PHE A 1 91 ? 42.016 -10.684 49.452 1.00 13.45 89 PHE A C 1
ATOM 665 O O . PHE A 1 91 ? 42.503 -9.550 49.526 1.00 14.75 89 PHE A O 1
ATOM 673 N N . SER A 1 92 ? 42.742 -11.787 49.665 1.00 15.80 90 SER A N 1
ATOM 674 C CA A SER A 1 92 ? 44.159 -11.683 50.005 0.66 14.61 90 SER A CA 1
ATOM 675 C CA B SER A 1 92 ? 44.159 -11.689 50.002 0.34 15.00 90 SER A CA 1
ATOM 676 C C . SER A 1 92 ? 44.944 -11.008 48.888 1.00 15.79 90 SER A C 1
ATOM 677 O O . SER A 1 92 ? 45.833 -10.186 49.151 1.00 16.01 90 SER A O 1
ATOM 682 N N . ALA A 1 93 ? 44.648 -11.355 47.636 1.00 13.79 91 ALA A N 1
ATOM 683 C CA . ALA A 1 93 ? 45.368 -10.733 46.536 1.00 13.97 91 ALA A CA 1
ATOM 684 C C . ALA A 1 93 ? 45.067 -9.243 46.477 1.00 11.20 91 ALA A C 1
ATOM 685 O O . ALA A 1 93 ? 45.981 -8.414 46.355 1.00 13.80 91 ALA A O 1
ATOM 687 N N . LEU A 1 94 ? 43.786 -8.883 46.571 1.00 12.15 92 LEU A N 1
ATOM 688 C CA . LEU A 1 94 ? 43.429 -7.468 46.551 1.00 11.30 92 LEU A CA 1
ATOM 689 C C . LEU A 1 94 ? 44.086 -6.722 47.702 1.00 13.49 92 LEU A C 1
ATOM 690 O O . LEU A 1 94 ? 44.594 -5.606 47.516 1.00 13.75 92 LEU A O 1
ATOM 695 N N . ASP A 1 95 ? 44.091 -7.322 48.904 1.00 11.33 93 ASP A N 1
ATOM 696 C CA . ASP A 1 95 ? 44.751 -6.696 50.043 1.00 11.67 93 ASP A CA 1
ATOM 697 C C . ASP A 1 95 ? 46.213 -6.406 49.757 1.00 11.81 93 ASP A C 1
ATOM 698 O O . ASP A 1 95 ? 46.747 -5.411 50.255 1.00 14.69 93 ASP A O 1
ATOM 703 N N . SER A 1 96 ? 46.883 -7.263 48.978 1.00 13.96 94 SER A N 1
ATOM 704 C CA . SER A 1 96 ? 48.318 -7.080 48.787 1.00 15.79 94 SER A CA 1
ATOM 705 C C . SER A 1 96 ? 48.642 -5.795 48.033 1.00 15.73 94 SER A C 1
ATOM 706 O O . SER A 1 96 ? 49.765 -5.285 48.164 1.00 18.52 94 SER A O 1
ATOM 709 N N . VAL A 1 97 ? 47.690 -5.255 47.280 1.00 13.90 95 VAL A N 1
ATOM 710 C CA . VAL A 1 97 ? 47.851 -3.957 46.629 1.00 14.58 95 VAL A CA 1
ATOM 711 C C . VAL A 1 97 ? 47.206 -2.838 47.436 1.00 16.77 95 VAL A C 1
ATOM 712 O O . VAL A 1 97 ? 47.845 -1.820 47.713 1.00 15.94 95 VAL A O 1
ATOM 716 N N . PHE A 1 98 ? 45.945 -3.019 47.847 1.00 12.96 96 PHE A N 1
ATOM 717 C CA . PHE A 1 98 ? 45.240 -1.915 48.486 1.00 12.18 96 PHE A CA 1
ATOM 718 C C . PHE A 1 98 ? 45.826 -1.562 49.851 1.00 14.27 96 PHE A C 1
ATOM 719 O O . PHE A 1 98 ? 45.558 -0.463 50.359 1.00 13.18 96 PHE A O 1
ATOM 727 N N . SER A 1 99 ? 46.647 -2.439 50.443 1.00 15.20 97 SER A N 1
ATOM 728 C CA . SER A 1 99 ? 47.286 -2.109 51.714 1.00 16.29 97 SER A CA 1
ATOM 729 C C . SER A 1 99 ? 48.149 -0.853 51.618 1.00 17.21 97 SER A C 1
ATOM 730 O O . SER A 1 99 ? 48.364 -0.182 52.639 1.00 18.11 97 SER A O 1
ATOM 733 N N . SER A 1 100 ? 48.609 -0.490 50.415 1.00 13.92 98 SER A N 1
ATOM 734 C CA . SER A 1 100 ? 49.425 0.702 50.238 1.00 15.69 98 SER A CA 1
ATOM 735 C C . SER A 1 100 ? 48.638 1.871 49.667 1.00 16.54 98 SER A C 1
ATOM 736 O O . SER A 1 100 ? 49.224 2.919 49.379 1.00 21.33 98 SER A O 1
ATOM 739 N N . GLY A 1 101 ? 47.325 1.723 49.506 1.00 13.18 99 GLY A N 1
ATOM 740 C CA . GLY A 1 101 ? 46.517 2.839 49.058 1.00 16.30 99 GLY A CA 1
ATOM 741 C C . GLY A 1 101 ? 45.456 2.483 48.032 1.00 13.30 99 GLY A C 1
ATOM 742 O O . GLY A 1 101 ? 45.475 1.403 47.435 1.00 14.68 99 GLY A O 1
ATOM 743 N N . ILE A 1 102 ? 44.516 3.401 47.827 1.00 14.25 100 ILE A N 1
ATOM 744 C CA . ILE A 1 102 ? 43.393 3.222 46.915 1.00 11.59 100 ILE A CA 1
ATOM 745 C C . ILE A 1 102 ? 43.454 4.311 45.857 1.00 12.05 100 ILE A C 1
ATOM 746 O O . ILE A 1 102 ? 43.776 5.464 46.157 1.00 15.75 100 ILE A O 1
ATOM 751 N N . SER A 1 103 ? 43.160 3.934 44.615 1.00 12.30 101 SER A N 1
ATOM 752 C CA . SER A 1 103 ? 43.106 4.855 43.485 1.00 11.93 101 SER A CA 1
ATOM 753 C C . SER A 1 103 ? 42.126 4.290 42.476 1.00 11.30 101 SER A C 1
ATOM 754 O O . SER A 1 103 ? 41.812 3.100 42.496 1.00 13.08 101 SER A O 1
ATOM 757 N N . TRP A 1 104 ? 41.669 5.141 41.555 1.00 12.30 102 TRP A N 1
ATOM 758 C CA . TRP A 1 104 ? 40.803 4.621 40.501 1.00 14.50 102 TRP A CA 1
ATOM 759 C C . TRP A 1 104 ? 41.520 3.557 39.675 1.00 15.35 102 TRP A C 1
ATOM 760 O O . TRP A 1 104 ? 40.906 2.571 39.257 1.00 13.13 102 TRP A O 1
ATOM 771 N N . SER A 1 105 ? 42.824 3.732 39.437 1.00 14.09 103 SER A N 1
ATOM 772 C CA . SER A 1 105 ? 43.554 2.740 38.651 1.00 14.78 103 SER A CA 1
ATOM 773 C C . SER A 1 105 ? 43.610 1.399 39.363 1.00 11.29 103 SER A C 1
ATOM 774 O O . SER A 1 105 ? 43.475 0.345 38.730 1.00 12.68 103 SER A O 1
ATOM 777 N N . ARG A 1 106 ? 43.812 1.411 40.683 1.00 10.42 104 ARG A N 1
ATOM 778 C CA . ARG A 1 106 ? 43.775 0.160 41.438 1.00 10.05 104 ARG A CA 1
ATOM 779 C C . ARG A 1 106 ? 42.374 -0.452 41.476 1.00 9.39 104 ARG A C 1
ATOM 780 O O . ARG A 1 106 ? 42.240 -1.680 41.558 1.00 10.92 104 ARG A O 1
ATOM 788 N N . ILE A 1 107 ? 41.322 0.375 41.422 1.00 10.97 105 ILE A N 1
ATOM 789 C CA . ILE A 1 107 ? 39.973 -0.168 41.359 1.00 10.51 105 ILE A CA 1
ATOM 790 C C . ILE A 1 107 ? 39.724 -0.824 39.999 1.00 9.58 105 ILE A C 1
ATOM 791 O O . ILE A 1 107 ? 39.147 -1.914 39.927 1.00 11.05 105 ILE A O 1
ATOM 796 N N . VAL A 1 108 ? 40.179 -0.196 38.911 1.00 11.46 106 VAL A N 1
ATOM 797 C CA . VAL A 1 108 ? 40.119 -0.845 37.598 1.00 11.00 106 VAL A CA 1
ATOM 798 C C . VAL A 1 108 ? 40.833 -2.188 37.647 1.00 11.02 106 VAL A C 1
ATOM 799 O O . VAL A 1 108 ? 40.309 -3.205 37.181 1.00 12.75 106 VAL A O 1
ATOM 803 N N . ALA A 1 109 ? 42.028 -2.213 38.247 1.00 12.08 107 ALA A N 1
ATOM 804 C CA . ALA A 1 109 ? 42.788 -3.454 38.326 1.00 11.38 107 ALA A CA 1
ATOM 805 C C . ALA A 1 109 ? 42.007 -4.535 39.063 1.00 11.96 107 ALA A C 1
ATOM 806 O O . ALA A 1 109 ? 42.074 -5.709 38.687 1.00 12.34 107 ALA A O 1
ATOM 808 N N . MET A 1 110 ? 41.266 -4.158 40.115 1.00 10.67 108 MET A N 1
ATOM 809 C CA . MET A 1 110 ? 40.455 -5.132 40.838 1.00 10.10 108 MET A CA 1
ATOM 810 C C . MET A 1 110 ? 39.390 -5.749 39.936 1.00 12.25 108 MET A C 1
ATOM 811 O O . MET A 1 110 ? 39.198 -6.972 39.938 1.00 11.65 108 MET A O 1
ATOM 816 N N . TYR A 1 111 ? 38.708 -4.926 39.137 1.00 10.28 109 TYR A N 1
ATOM 817 C CA . TYR A 1 111 ? 37.704 -5.454 38.219 1.00 10.71 109 TYR A CA 1
ATOM 818 C C . TYR A 1 111 ? 38.349 -6.296 37.124 1.00 9.92 109 TYR A C 1
ATOM 819 O O . TYR A 1 111 ? 37.850 -7.380 36.793 1.00 11.22 109 TYR A O 1
ATOM 828 N N . ALA A 1 112 ? 39.461 -5.822 36.559 1.00 11.17 110 ALA A N 1
ATOM 829 C CA . ALA A 1 112 ? 40.136 -6.591 35.519 1.00 10.28 110 ALA A CA 1
ATOM 830 C C . ALA A 1 112 ? 40.573 -7.945 36.050 1.00 12.61 110 ALA A C 1
ATOM 831 O O . ALA A 1 112 ? 40.426 -8.975 35.375 1.00 12.57 110 ALA A O 1
ATOM 833 N N . PHE A 1 113 ? 41.129 -7.953 37.263 1.00 13.58 111 PHE A N 1
ATOM 834 C CA . PHE A 1 113 ? 41.594 -9.184 37.880 1.00 12.86 111 PHE A CA 1
ATOM 835 C C . PHE A 1 113 ? 40.433 -10.130 38.161 1.00 13.78 111 PHE A C 1
ATOM 836 O O . PHE A 1 113 ? 40.554 -11.343 37.955 1.00 14.93 111 PHE A O 1
ATOM 844 N N . ALA A 1 114 ? 39.293 -9.596 38.621 1.00 12.45 112 ALA A N 1
ATOM 845 C CA . ALA A 1 114 ? 38.099 -10.431 38.751 1.00 12.56 112 ALA A CA 1
ATOM 846 C C . ALA A 1 114 ? 37.746 -11.088 37.417 1.00 11.88 112 ALA A C 1
ATOM 847 O O . ALA A 1 114 ? 37.332 -12.251 37.382 1.00 14.42 112 ALA A O 1
ATOM 849 N N . GLY A 1 115 ? 37.908 -10.354 36.312 1.00 11.21 113 GLY A N 1
ATOM 850 C CA . GLY A 1 115 ? 37.716 -10.947 35.000 1.00 12.89 113 GLY A CA 1
ATOM 851 C C . GLY A 1 115 ? 38.704 -12.064 34.711 1.00 13.67 113 GLY A C 1
ATOM 852 O O . GLY A 1 115 ? 38.329 -13.106 34.163 1.00 13.89 113 GLY A O 1
ATOM 853 N N . SER A 1 116 ? 39.984 -11.845 35.038 1.00 13.38 114 SER A N 1
ATOM 854 C CA . SER A 1 116 ? 40.996 -12.885 34.884 1.00 13.97 114 SER A CA 1
ATOM 855 C C . SER A 1 116 ? 40.622 -14.137 35.667 1.00 13.02 114 SER A C 1
ATOM 856 O O . S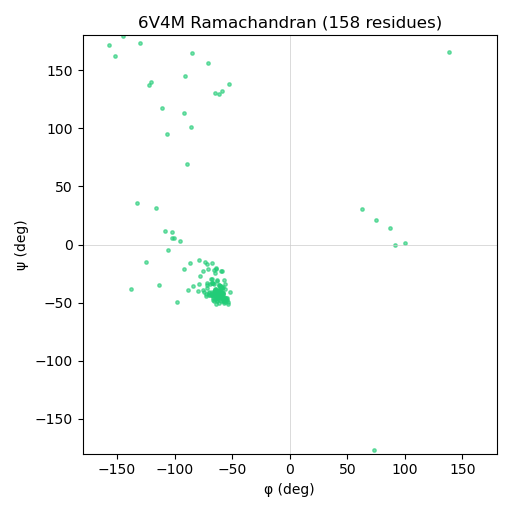ER A 1 116 ? 40.732 -15.261 35.156 1.00 16.38 114 SER A O 1
ATOM 859 N N . VAL A 1 117 ? 40.223 -13.964 36.931 1.00 13.40 115 VAL A N 1
ATOM 860 C CA . VAL A 1 117 ? 39.831 -15.106 37.749 1.00 11.35 115 VAL A CA 1
ATOM 861 C C . VAL A 1 117 ? 38.609 -15.789 37.151 1.00 14.52 115 VAL A C 1
ATOM 862 O O . VAL A 1 117 ? 38.543 -17.022 37.083 1.00 14.18 115 VAL A O 1
ATOM 866 N N . ALA A 1 118 ? 37.625 -14.998 36.703 1.00 13.27 116 ALA A N 1
ATOM 867 C CA . ALA A 1 118 ? 36.436 -15.574 36.083 1.00 13.86 116 ALA A CA 1
ATOM 868 C C . ALA A 1 118 ? 36.800 -16.415 34.870 1.00 16.74 116 ALA A C 1
ATOM 869 O O . ALA A 1 118 ? 36.272 -17.521 34.699 1.00 16.05 116 ALA A O 1
ATOM 871 N N . LEU A 1 119 ? 37.698 -15.906 34.017 1.00 14.02 117 LEU A N 1
ATOM 872 C CA . LEU A 1 119 ? 38.118 -16.661 32.840 1.00 12.65 117 LEU A CA 1
ATOM 873 C C . LEU A 1 119 ? 38.809 -17.956 33.237 1.00 17.45 117 LEU A C 1
ATOM 874 O O . LEU A 1 119 ? 38.551 -19.009 32.648 1.00 18.78 117 LEU A O 1
ATOM 879 N N . ALA A 1 120 ? 39.698 -17.896 34.231 1.00 16.60 118 ALA A N 1
ATOM 880 C CA . ALA A 1 120 ? 40.381 -19.105 34.669 1.00 17.82 118 ALA A CA 1
ATOM 881 C C . ALA A 1 120 ? 39.388 -20.124 35.218 1.00 18.03 118 ALA A C 1
ATOM 882 O O . ALA A 1 120 ? 39.509 -21.324 34.943 1.00 19.01 118 ALA A O 1
ATOM 884 N N . CYS A 1 121 ? 38.374 -19.662 35.963 1.00 16.17 119 CYS A N 1
ATOM 885 C CA . CYS A 1 121 ? 37.381 -20.592 36.501 1.00 17.67 119 CYS A CA 1
ATOM 886 C C . CYS A 1 121 ? 36.469 -21.142 35.409 1.00 20.28 119 CYS A C 1
ATOM 887 O O . CYS A 1 121 ? 36.066 -22.315 35.464 1.00 20.05 119 CYS A O 1
ATOM 890 N N . ALA A 1 122 ? 36.113 -20.311 34.424 1.00 16.47 120 ALA A N 1
ATOM 891 C CA . ALA A 1 122 ? 35.268 -20.785 33.335 1.00 17.72 120 ALA A CA 1
ATOM 892 C C . ALA A 1 122 ? 35.981 -21.853 32.511 1.00 18.91 120 ALA A C 1
ATOM 893 O O . ALA A 1 122 ? 35.354 -22.823 32.065 1.00 22.28 120 ALA A O 1
ATOM 895 N N . ARG A 1 123 ? 37.290 -21.687 32.286 1.00 18.92 121 ARG A N 1
ATOM 896 C CA A ARG A 1 123 ? 38.029 -22.699 31.539 0.48 19.49 121 ARG A CA 1
ATOM 897 C CA B ARG A 1 123 ? 38.059 -22.690 31.553 0.52 19.31 121 ARG A CA 1
ATOM 898 C C . ARG A 1 123 ? 38.122 -24.014 32.298 1.00 23.67 121 ARG A C 1
ATOM 899 O O . ARG A 1 123 ? 38.319 -25.060 31.672 1.00 26.31 121 ARG A O 1
ATOM 914 N N . GLN A 1 124 ? 37.969 -23.988 33.617 1.00 22.67 122 GLN A N 1
ATOM 915 C CA . GLN A 1 124 ? 37.918 -25.196 34.424 1.00 28.01 122 GLN A CA 1
ATOM 916 C C . GLN A 1 124 ? 36.492 -25.654 34.689 1.00 27.08 122 GLN A C 1
ATOM 917 O O . GLN A 1 124 ? 36.298 -26.641 35.404 1.00 26.95 122 GLN A O 1
ATOM 923 N N . GLY A 1 125 ? 35.499 -24.965 34.131 1.00 23.11 123 GLY A N 1
ATOM 924 C CA . GLY A 1 125 ? 34.122 -25.385 34.285 1.00 23.17 123 GLY A CA 1
ATOM 925 C C . GLY A 1 125 ? 33.520 -25.111 35.640 1.00 24.86 123 GLY A C 1
ATOM 926 O O . GLY A 1 125 ? 32.528 -25.748 36.005 1.00 25.57 123 GLY A O 1
ATOM 927 N N . ARG A 1 126 ? 34.088 -24.180 36.403 1.00 22.62 124 ARG A N 1
ATOM 928 C CA . ARG A 1 126 ? 33.605 -23.890 37.753 1.00 21.97 124 ARG A CA 1
ATOM 929 C C . ARG A 1 126 ? 32.529 -22.806 37.687 1.00 21.21 124 ARG A C 1
ATOM 930 O O . ARG A 1 126 ? 32.705 -21.669 38.130 1.00 21.02 124 ARG A O 1
ATOM 938 N N . ARG A 1 127 ? 31.384 -23.206 37.127 1.00 23.06 125 ARG A N 1
ATOM 939 C CA . ARG A 1 127 ? 30.318 -22.264 36.798 1.00 22.69 125 ARG A CA 1
ATOM 940 C C . ARG A 1 127 ? 29.844 -21.495 38.023 1.00 22.63 125 ARG A C 1
ATOM 941 O O . ARG A 1 127 ? 29.695 -20.269 37.975 1.00 23.05 125 ARG A O 1
ATOM 949 N N . GLN A 1 128 ? 29.566 -22.208 39.120 1.00 27.48 126 GLN A N 1
ATOM 950 C CA . GLN A 1 128 ? 29.035 -21.561 40.319 1.00 31.62 126 GLN A CA 1
ATOM 951 C C . GLN A 1 128 ? 30.025 -20.568 40.906 1.00 30.00 126 GLN A C 1
ATOM 952 O O . GLN A 1 128 ? 29.619 -19.580 41.529 1.00 33.56 126 GLN A O 1
ATOM 958 N N . THR A 1 129 ? 31.323 -20.823 40.748 1.00 19.91 127 THR A N 1
ATOM 959 C CA . THR A 1 129 ? 32.308 -19.855 41.210 1.00 17.03 127 THR A CA 1
ATOM 960 C C . THR A 1 129 ? 32.274 -18.609 40.337 1.00 16.65 127 THR A C 1
ATOM 961 O O . THR A 1 129 ? 32.271 -17.488 40.849 1.00 15.55 127 THR A O 1
ATOM 965 N N . VAL A 1 130 ? 32.198 -18.790 39.018 1.00 16.73 128 VAL A N 1
ATOM 966 C CA . VAL A 1 130 ? 32.162 -17.646 38.105 1.00 16.04 128 VAL A CA 1
ATOM 967 C C . VAL A 1 130 ? 31.031 -16.691 38.475 1.00 13.61 128 VAL A C 1
ATOM 968 O O . VAL A 1 130 ? 31.223 -15.472 38.575 1.00 13.47 128 VAL A O 1
ATOM 972 N N . ILE A 1 131 ? 29.829 -17.236 38.691 1.00 15.80 129 ILE A N 1
ATOM 973 C CA . ILE A 1 131 ? 28.653 -16.396 38.889 1.00 13.92 129 ILE A CA 1
ATOM 974 C C . ILE A 1 131 ? 28.687 -15.701 40.246 1.00 16.04 129 ILE A C 1
ATOM 975 O O . ILE A 1 131 ? 27.971 -14.715 40.446 1.00 13.88 129 ILE A O 1
ATOM 984 N N . ALA A 1 132 ? 29.521 -16.174 41.176 1.00 15.41 130 ALA A N 1
ATOM 985 C CA . ALA A 1 132 ? 29.647 -15.541 42.484 1.00 13.84 130 ALA A CA 1
ATOM 986 C C . ALA A 1 132 ? 30.657 -14.399 42.512 1.00 14.48 130 ALA A C 1
ATOM 987 O O . ALA A 1 132 ? 30.621 -13.593 43.448 1.00 13.96 130 ALA A O 1
ATOM 989 N N . ILE A 1 133 ? 31.536 -14.304 41.508 1.00 13.89 131 ILE A N 1
ATOM 990 C CA . ILE A 1 133 ? 32.621 -13.320 41.575 1.00 12.56 131 ILE A CA 1
ATOM 991 C C . ILE A 1 133 ? 32.094 -11.900 41.716 1.00 11.55 131 ILE A C 1
ATOM 992 O O . ILE A 1 133 ? 32.704 -11.120 42.461 1.00 12.43 131 ILE A O 1
ATOM 997 N N . PRO A 1 134 ? 30.980 -11.502 41.082 1.00 12.26 132 PRO A N 1
ATOM 998 C CA . PRO A 1 134 ? 30.488 -10.136 41.328 1.00 13.67 132 PRO A CA 1
ATOM 999 C C . PRO A 1 134 ? 30.200 -9.866 42.792 1.00 14.40 132 PRO A C 1
ATOM 1000 O O . PRO A 1 134 ? 30.441 -8.749 43.275 1.00 15.66 132 PRO A O 1
ATOM 1004 N N . GLU A 1 135 ? 29.695 -10.862 43.520 1.00 12.28 133 GLU A N 1
ATOM 1005 C CA . GLU A 1 135 ? 29.477 -10.671 44.946 1.00 13.47 133 GLU A CA 1
ATOM 1006 C C . GLU A 1 135 ? 30.792 -10.560 45.705 1.00 16.06 133 GLU A C 1
ATOM 1007 O O . GLU A 1 135 ? 30.862 -9.836 46.707 1.00 14.48 133 GLU A O 1
ATOM 1013 N N . TRP A 1 136 ? 31.830 -11.276 45.259 1.00 14.97 134 TRP A N 1
ATOM 1014 C CA . TRP A 1 136 ? 33.148 -11.122 45.870 1.00 13.81 134 TRP A CA 1
ATOM 1015 C C . TRP A 1 136 ? 33.581 -9.663 45.847 1.00 13.09 134 TRP A C 1
ATOM 1016 O O . TRP A 1 136 ? 34.103 -9.136 46.839 1.00 14.13 134 TRP A O 1
ATOM 1027 N N . ILE A 1 137 ? 33.411 -9.006 44.698 1.00 12.13 135 ILE A N 1
ATOM 1028 C CA . ILE A 1 137 ? 33.810 -7.606 44.573 1.00 12.21 135 ILE A CA 1
ATOM 1029 C C . ILE A 1 137 ? 32.992 -6.743 45.527 1.00 15.95 135 ILE A C 1
ATOM 1030 O O . ILE A 1 137 ? 33.532 -5.912 46.268 1.00 14.97 135 ILE A O 1
ATOM 1035 N N . MET A 1 138 ? 31.673 -6.933 45.521 1.00 13.81 136 MET A N 1
ATOM 1036 C CA . MET A 1 138 ? 30.806 -6.149 46.390 1.00 13.51 136 MET A CA 1
ATOM 1037 C C . MET A 1 138 ? 31.219 -6.302 47.849 1.00 17.06 136 MET A C 1
ATOM 1038 O O . MET A 1 138 ? 31.377 -5.311 48.574 1.00 16.03 136 MET A O 1
ATOM 1047 N N . LEU A 1 139 ? 31.417 -7.541 48.295 1.00 13.31 137 LEU A N 1
ATOM 1048 C CA . LEU A 1 139 ? 31.744 -7.757 49.700 1.00 13.08 137 LEU A CA 1
ATOM 1049 C C . LEU A 1 139 ? 33.117 -7.192 50.038 1.00 13.71 137 LEU A 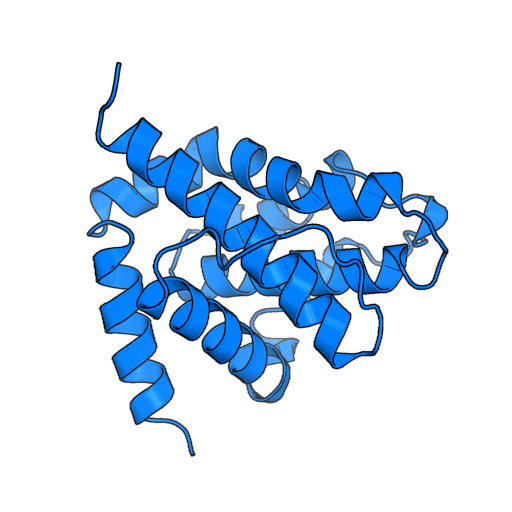C 1
ATOM 1050 O O . LEU A 1 139 ? 33.304 -6.608 51.113 1.00 15.41 137 LEU A O 1
ATOM 1055 N N . TYR A 1 140 ? 34.091 -7.367 49.140 1.00 13.68 138 TYR A N 1
ATOM 1056 C CA . TYR A 1 140 ? 35.425 -6.833 49.399 1.00 11.78 138 TYR A CA 1
ATOM 1057 C C . TYR A 1 140 ? 35.376 -5.323 49.607 1.00 13.51 138 TYR A C 1
ATOM 1058 O O . TYR A 1 140 ? 36.050 -4.789 50.499 1.00 15.64 138 TYR A O 1
ATOM 1067 N N . MET A 1 141 ? 34.567 -4.623 48.806 1.00 12.82 139 MET A N 1
ATOM 1068 C CA . MET A 1 141 ? 34.610 -3.160 48.794 1.00 13.68 139 MET A CA 1
ATOM 1069 C C . MET A 1 141 ? 33.990 -2.523 50.029 1.00 14.58 139 MET A C 1
ATOM 1070 O O . MET A 1 141 ? 34.240 -1.340 50.280 1.00 14.09 139 MET A O 1
ATOM 1075 N N . ARG A 1 142 ? 33.217 -3.270 50.819 1.00 15.09 140 ARG A N 1
ATOM 1076 C CA . ARG A 1 142 ? 32.498 -2.673 51.945 1.00 15.81 140 ARG A CA 1
ATOM 1077 C C . ARG A 1 142 ? 33.421 -2.017 52.964 1.00 15.16 140 ARG A C 1
ATOM 1078 O O . ARG A 1 142 ? 33.041 -1.026 53.605 1.00 16.76 140 ARG A O 1
ATOM 1086 N N . ARG A 1 143 ? 34.604 -2.589 53.188 1.00 15.98 141 ARG A N 1
ATOM 1087 C CA . ARG A 1 143 ? 35.391 -2.129 54.324 1.00 16.41 141 ARG A CA 1
ATOM 1088 C C . ARG A 1 143 ? 36.125 -0.830 54.032 1.00 14.88 141 ARG A C 1
ATOM 1089 O O . ARG A 1 143 ? 36.191 0.049 54.899 1.00 16.69 141 ARG A O 1
ATOM 1097 N N . ALA A 1 144 ? 36.681 -0.681 52.830 1.00 13.84 142 ALA A N 1
ATOM 1098 C CA . ALA A 1 144 ? 37.537 0.472 52.569 1.00 12.00 142 ALA A CA 1
ATOM 1099 C C . ALA A 1 144 ? 37.296 1.111 51.204 1.00 11.73 142 ALA A C 1
ATOM 1100 O O . ALA A 1 144 ? 37.330 2.342 51.089 1.00 13.39 142 ALA A O 1
ATOM 1102 N N . ILE A 1 145 ? 37.047 0.310 50.161 1.00 12.01 143 ILE A N 1
ATOM 1103 C CA . ILE A 1 145 ? 36.953 0.893 48.824 1.00 11.41 143 ILE A CA 1
ATOM 1104 C C . ILE A 1 145 ? 35.700 1.751 48.700 1.00 11.84 143 ILE A C 1
ATOM 1105 O O . ILE A 1 145 ? 35.743 2.862 48.152 1.00 11.39 143 ILE A O 1
ATOM 1110 N N . ALA A 1 146 ? 34.569 1.261 49.216 1.00 12.58 144 ALA A N 1
ATOM 1111 C CA . ALA A 1 146 ? 33.320 2.013 49.109 1.00 13.54 144 ALA A CA 1
ATOM 1112 C C . ALA A 1 146 ? 33.400 3.370 49.804 1.00 11.40 144 ALA A C 1
ATOM 1113 O O . ALA A 1 146 ? 33.049 4.376 49.170 1.00 12.38 144 ALA A O 1
ATOM 1115 N N . PRO A 1 147 ? 33.849 3.492 51.062 1.00 11.78 145 PRO A N 1
ATOM 1116 C CA . PRO A 1 147 ? 33.988 4.845 51.624 1.00 11.69 145 PRO A CA 1
ATOM 1117 C C . PRO A 1 147 ? 34.984 5.707 50.868 1.00 13.25 145 PRO A C 1
ATOM 1118 O O . PRO A 1 147 ? 34.757 6.918 50.749 1.00 13.70 145 PRO A O 1
ATOM 1122 N N . TRP A 1 148 ? 36.067 5.122 50.340 1.00 12.67 146 TRP A N 1
ATOM 1123 C CA . TRP A 1 148 ? 36.993 5.897 49.514 1.00 12.06 146 TRP A CA 1
ATOM 1124 C C . TRP A 1 148 ? 36.285 6.463 48.294 1.00 12.90 146 TRP A C 1
ATOM 1125 O O . TRP A 1 148 ? 36.468 7.637 47.947 1.00 14.74 146 TRP A O 1
ATOM 1136 N N . ILE A 1 149 ? 35.465 5.640 47.628 1.00 12.36 147 ILE A N 1
ATOM 1137 C CA . ILE A 1 149 ? 34.731 6.121 46.459 1.00 12.82 147 ILE A CA 1
ATOM 1138 C C . ILE A 1 149 ? 33.815 7.269 46.848 1.00 15.90 147 ILE A C 1
ATOM 1139 O O . ILE A 1 149 ? 33.750 8.293 46.157 1.00 14.37 147 ILE A O 1
ATOM 1144 N N . HIS A 1 150 ? 33.111 7.131 47.973 1.00 12.48 148 HIS A N 1
ATOM 1145 C CA . HIS A 1 150 ? 32.239 8.210 48.421 1.00 12.54 148 HIS A CA 1
ATOM 1146 C C . HIS A 1 150 ? 33.014 9.506 48.631 1.00 12.98 148 HIS A C 1
ATOM 1147 O O . HIS A 1 150 ? 32.537 10.589 48.278 1.00 17.36 148 HIS A O 1
ATOM 1154 N N . ALA A 1 151 ? 34.203 9.416 49.226 1.00 12.92 149 ALA A N 1
ATOM 1155 C CA . ALA A 1 151 ? 34.985 10.595 49.570 1.00 13.69 149 ALA A CA 1
ATOM 1156 C C . ALA A 1 151 ? 35.721 11.180 48.378 1.00 20.23 149 ALA A C 1
ATOM 1157 O O . ALA A 1 151 ? 36.214 12.311 48.468 1.00 19.81 149 ALA A O 1
ATOM 1159 N N . ASN A 1 152 ? 35.799 10.449 47.274 1.00 14.36 150 ASN A N 1
ATOM 1160 C CA . ASN A 1 152 ? 36.549 10.884 46.104 1.00 17.09 150 ASN A CA 1
ATOM 1161 C C . ASN A 1 152 ? 35.648 11.103 44.904 1.00 21.76 150 ASN A C 1
ATOM 1162 O O . ASN A 1 152 ? 36.064 10.904 43.759 1.00 25.02 150 ASN A O 1
ATOM 1167 N N . GLY A 1 153 ? 34.411 11.513 45.152 1.00 16.10 151 GLY A N 1
ATOM 1168 C CA . GLY A 1 153 ? 33.547 11.968 44.080 1.00 19.20 151 GLY A CA 1
ATOM 1169 C C . GLY A 1 153 ? 32.521 10.978 43.575 1.00 22.11 151 GLY A C 1
ATOM 1170 O O . GLY A 1 153 ? 31.767 11.318 42.652 1.00 23.04 151 GLY A O 1
ATOM 1171 N N . GLY A 1 154 ? 32.454 9.778 44.142 1.00 16.32 152 GLY A N 1
ATOM 1172 C CA . GLY A 1 154 ? 31.496 8.787 43.695 1.00 18.71 152 GLY A CA 1
ATOM 1173 C C . GLY A 1 154 ? 31.895 8.194 42.356 1.00 17.73 152 GLY A C 1
ATOM 1174 O O . GLY A 1 154 ? 32.945 8.490 41.788 1.00 15.74 152 GLY A O 1
ATOM 1175 N N . TRP A 1 155 ? 31.025 7.319 41.845 1.00 13.74 153 TRP A N 1
ATOM 1176 C CA . TRP A 1 155 ? 31.327 6.706 40.558 1.00 14.68 153 TRP A CA 1
ATOM 1177 C C . TRP A 1 155 ? 31.366 7.734 39.435 1.00 14.12 153 TRP A C 1
ATOM 1178 O O . TRP A 1 155 ? 31.981 7.475 38.393 1.00 13.90 153 TRP A O 1
ATOM 1189 N N . ASP A 1 156 ? 30.731 8.895 39.617 1.00 16.93 154 ASP A N 1
ATOM 1190 C CA . ASP A 1 156 ? 30.825 9.933 38.592 1.00 16.70 154 ASP A CA 1
ATOM 1191 C C . ASP A 1 156 ? 32.271 10.370 38.387 1.00 18.51 154 ASP A C 1
ATOM 1192 O O . ASP A 1 156 ? 32.670 10.708 37.265 1.00 20.85 154 ASP A O 1
ATOM 1197 N N . SER A 1 157 ? 33.062 10.400 39.467 1.00 15.69 155 SER A N 1
ATOM 1198 C CA . SER A 1 157 ? 34.469 10.772 39.331 1.00 16.17 155 SER A CA 1
ATOM 1199 C C . SER A 1 157 ? 35.247 9.722 38.560 1.00 17.04 155 SER A C 1
ATOM 1200 O O . SER A 1 157 ? 36.180 10.067 37.820 1.00 20.66 155 SER A O 1
ATOM 1203 N N . PHE A 1 158 ? 34.871 8.449 38.698 1.00 13.32 156 PHE A N 1
ATOM 1204 C CA . PHE A 1 158 ? 35.495 7.424 37.872 1.00 13.59 156 PHE A CA 1
ATOM 1205 C C . PHE A 1 158 ? 35.172 7.642 36.399 1.00 16.67 156 PHE A C 1
ATOM 1206 O O . PHE A 1 158 ? 36.017 7.401 35.525 1.00 16.61 156 PHE A O 1
ATOM 1214 N N . ILE A 1 159 ? 33.940 8.064 36.097 1.00 15.23 157 ILE A N 1
ATOM 1215 C CA . ILE A 1 159 ? 33.576 8.318 34.706 1.00 18.30 157 ILE A CA 1
ATOM 1216 C C . ILE A 1 159 ? 34.471 9.399 34.114 1.00 18.68 157 ILE A C 1
ATOM 1217 O O . ILE A 1 159 ? 34.999 9.250 33.004 1.00 18.42 157 ILE A O 1
ATOM 1226 N N . LYS A 1 160 ? 34.682 10.490 34.858 1.00 16.82 158 LYS A N 1
ATOM 1227 C CA . LYS A 1 160 ? 35.540 11.567 34.367 1.00 17.79 158 LYS A CA 1
ATOM 1228 C C . LYS A 1 160 ? 36.979 11.090 34.206 1.00 18.16 158 LYS A C 1
ATOM 1229 O O . LYS A 1 160 ? 37.634 11.393 33.201 1.00 20.18 158 LYS A O 1
ATOM 1232 N N . PHE A 1 161 ? 37.482 10.349 35.193 1.00 14.33 159 PHE A N 1
ATOM 1233 C CA . PHE A 1 161 ? 38.814 9.761 35.098 1.00 15.33 159 PHE A CA 1
ATOM 1234 C C . PHE A 1 161 ? 38.928 8.895 33.849 1.00 18.23 159 PHE A C 1
ATOM 1235 O O . PHE A 1 161 ? 39.855 9.059 33.046 1.00 17.47 159 PHE A O 1
ATOM 1243 N N . SER A 1 162 ? 37.952 8.003 33.647 1.00 14.29 160 SER A N 1
ATOM 1244 C CA . SER A 1 162 ? 37.959 7.115 32.485 1.00 16.95 160 SER A CA 1
ATOM 1245 C C . SER A 1 162 ? 37.898 7.886 31.175 1.00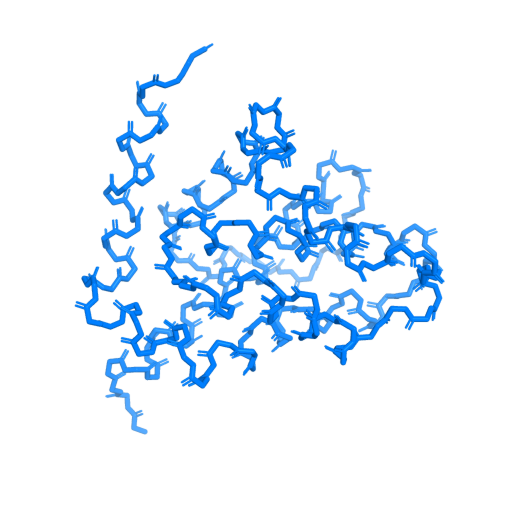 15.50 160 SER A C 1
ATOM 1246 O O . SER A 1 162 ? 38.582 7.530 30.211 1.00 16.63 160 SER A O 1
ATOM 1249 N N . GLN A 1 163 ? 37.051 8.918 31.094 1.00 14.44 161 GLN A N 1
ATOM 1250 C CA . GLN A 1 163 ? 36.993 9.700 29.864 1.00 15.78 161 GLN A CA 1
ATOM 1251 C C . GLN A 1 163 ? 38.343 10.332 29.564 1.00 18.10 161 GLN A C 1
ATOM 1252 O O . GLN A 1 163 ? 38.793 10.330 28.412 1.00 19.83 161 GLN A O 1
ATOM 1258 N N . ASP A 1 164 ? 39.016 10.854 30.593 1.00 16.93 162 ASP A N 1
ATOM 1259 C CA . ASP A 1 164 ? 40.325 11.457 30.371 1.00 19.77 162 ASP A CA 1
ATOM 1260 C C . ASP A 1 164 ? 41.321 10.423 29.868 1.00 18.83 162 ASP A C 1
ATOM 1261 O O . ASP A 1 164 ? 42.036 10.663 28.888 1.00 19.96 162 ASP A O 1
ATOM 1266 N N . VAL A 1 165 ? 41.376 9.263 30.522 1.00 19.48 163 VAL A N 1
ATOM 1267 C CA . VAL A 1 165 ? 42.361 8.246 30.161 1.00 17.39 163 VAL A CA 1
ATOM 1268 C C . VAL A 1 165 ? 42.076 7.699 28.769 1.00 19.12 163 VAL A C 1
ATOM 1269 O O . VAL A 1 165 ? 42.979 7.598 27.931 1.00 23.86 163 VAL A O 1
ATOM 1273 N N . LEU A 1 166 ? 40.813 7.347 28.503 1.00 18.94 164 LEU A N 1
ATOM 1274 C CA . LEU A 1 166 ? 40.448 6.776 27.211 1.00 18.59 164 LEU A CA 1
ATOM 1275 C C . LEU A 1 166 ? 40.580 7.787 26.081 1.00 21.03 164 LEU A C 1
ATOM 1276 O O . LEU A 1 166 ? 40.919 7.410 24.950 1.00 26.02 164 LEU A O 1
ATOM 1281 N N . ASN A 1 167 ? 40.319 9.069 26.346 1.00 18.22 165 ASN A N 1
ATOM 1282 C CA . ASN A 1 167 ? 40.504 10.066 25.299 1.00 23.54 165 ASN A CA 1
ATOM 1283 C C . ASN A 1 167 ? 41.973 10.301 24.985 1.00 22.19 165 ASN A C 1
ATOM 1284 O O . ASN A 1 167 ? 42.288 10.769 23.886 1.00 27.70 165 ASN A O 1
ATOM 1289 N N . GLY A 1 168 ? 42.873 9.967 25.901 1.00 25.92 166 GLY A N 1
ATOM 1290 C CA . GLY A 1 168 ? 44.290 10.205 25.731 1.00 33.79 166 GLY A CA 1
ATOM 1291 C C . GLY A 1 168 ? 45.110 9.010 25.298 1.00 45.06 166 GLY A C 1
ATOM 1292 O O . GLY A 1 168 ? 46.342 9.113 25.242 1.00 47.10 166 GLY A O 1
ATOM 1293 N N . ASN A 1 169 ? 44.480 7.878 24.994 1.00 46.70 167 ASN A N 1
ATOM 1294 C CA . ASN A 1 169 ? 45.181 6.692 24.522 1.00 52.24 167 ASN A CA 1
ATOM 1295 C C . ASN A 1 169 ? 44.630 6.278 23.164 1.00 56.43 167 ASN A C 1
ATOM 1296 O O . ASN A 1 169 ? 43.414 6.289 22.946 1.00 50.21 167 ASN A O 1
ATOM 1301 N N . HIS A 1 170 ? 45.530 5.923 22.252 1.00 64.20 168 HIS A N 1
ATOM 1302 C CA . HIS A 1 170 ? 45.148 5.589 20.886 1.00 71.55 168 HIS A CA 1
ATOM 1303 C C . HIS A 1 170 ? 46.037 4.494 20.302 1.00 76.79 168 H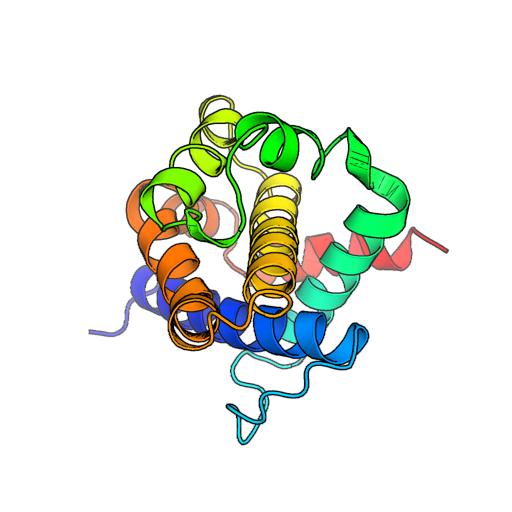IS A C 1
ATOM 1304 O O . HIS A 1 170 ? 45.680 3.850 19.313 1.00 77.82 168 HIS A O 1
#

Solvent-accessible surface area: 8228 Å² total; per-residue (Å²): 250,142,48,127,85,44,34,16,29,97,28,1,35,18,0,0,7,0,7,0,13,49,28,0,49,80,89,58,50,117,41,67,60,64,123,79,63,123,5,83,105,139,6,5,71,7,0,46,84,0,1,53,6,6,62,146,96,71,50,112,175,36,0,16,50,3,74,83,54,13,137,86,62,73,16,45,103,25,59,65,197,15,0,38,71,3,0,63,65,27,20,99,89,31,44,40,26,16,67,0,0,3,0,0,0,5,0,0,17,5,0,14,32,0,11,149,118,60,61,119,138,21,0,53,35,0,10,89,17,0,37,51,11,4,150,153,51,1,8,57,54,0,88,84,63,47,15,20,102,38,0,8,69,58,0,82,96,33,51,129,55,64,230